Protein AF-A0A7V9L5F3-F1 (afdb_monomer_lite)

pLDDT: mean 73.93, std 14.22, range [41.59, 91.12]

Radius of gyration: 13.63 Å; chains: 1; bounding box: 26×37×31 Å

Foldseek 3Di:
DPDVVVVVVVVVQWDWDADPPPRDIDIDGLPADQWDADPPPRDIDGDPSNVVVVPPD

Structure (mmCIF, N/CA/C/O backbone):
data_AF-A0A7V9L5F3-F1
#
_entry.id   AF-A0A7V9L5F3-F1
#
loop_
_atom_site.group_PDB
_atom_site.id
_atom_site.type_symbol
_atom_site.label_atom_id
_atom_site.label_alt_id
_atom_site.label_comp_id
_atom_site.label_asym_id
_atom_site.label_entity_id
_atom_site.label_seq_id
_atom_site.pdbx_PDB_ins_code
_atom_site.Cartn_x
_atom_site.Cartn_y
_atom_site.Cartn_z
_atom_site.occupancy
_atom_site.B_iso_or_equiv
_atom_site.auth_seq_id
_atom_site.auth_comp_id
_atom_site.auth_asym_id
_atom_site.auth_atom_id
_atom_site.pdbx_PDB_model_num
ATOM 1 N N . MET A 1 1 ? 15.994 -16.127 -18.147 1.00 46.00 1 MET A N 1
ATOM 2 C CA . MET A 1 1 ? 16.603 -15.012 -17.384 1.00 46.00 1 MET A CA 1
ATOM 3 C C . MET A 1 1 ? 15.514 -14.007 -17.043 1.00 46.00 1 MET A C 1
ATOM 5 O O . MET A 1 1 ? 14.914 -13.458 -17.956 1.00 46.00 1 MET A O 1
ATOM 9 N N . ALA A 1 2 ? 15.192 -13.814 -15.762 1.00 54.97 2 ALA A N 1
ATOM 10 C CA . ALA A 1 2 ? 14.267 -12.756 -15.359 1.00 54.97 2 ALA A CA 1
ATOM 11 C C . ALA A 1 2 ? 14.950 -11.405 -15.612 1.00 54.97 2 ALA A C 1
ATOM 13 O O . ALA A 1 2 ? 15.980 -11.112 -15.012 1.00 54.97 2 ALA A O 1
ATOM 14 N N . ASN A 1 3 ? 14.420 -10.626 -16.555 1.00 61.66 3 ASN A N 1
ATOM 15 C CA . ASN A 1 3 ? 15.038 -9.377 -16.977 1.00 61.66 3 ASN A CA 1
ATOM 16 C C . ASN A 1 3 ? 15.017 -8.384 -15.792 1.00 61.66 3 ASN A C 1
ATOM 18 O O . ASN A 1 3 ? 13.926 -8.034 -15.329 1.00 61.66 3 ASN A O 1
ATOM 22 N N . PRO A 1 4 ? 16.167 -7.909 -15.281 1.00 62.69 4 PRO A N 1
ATOM 23 C CA . PRO A 1 4 ? 16.223 -7.071 -14.075 1.00 62.69 4 PRO A CA 1
ATOM 24 C C . PRO A 1 4 ? 15.461 -5.746 -14.240 1.00 62.69 4 PRO A C 1
ATOM 26 O O . PRO A 1 4 ? 14.912 -5.211 -13.277 1.00 62.69 4 PRO A O 1
ATOM 29 N N . PHE A 1 5 ? 15.326 -5.269 -15.480 1.00 60.78 5 PHE A N 1
ATOM 30 C CA . PHE A 1 5 ? 14.493 -4.120 -15.833 1.00 60.78 5 PHE A CA 1
ATOM 31 C C . PHE A 1 5 ? 12.999 -4.352 -15.575 1.00 60.78 5 PHE A C 1
ATOM 33 O O . PHE A 1 5 ? 12.325 -3.456 -15.076 1.00 60.78 5 PHE A O 1
ATOM 40 N N . ALA A 1 6 ? 12.476 -5.555 -15.832 1.00 59.78 6 ALA A N 1
ATOM 41 C CA . ALA A 1 6 ? 11.069 -5.868 -15.577 1.00 59.78 6 ALA A CA 1
ATOM 42 C C . ALA A 1 6 ? 10.756 -5.870 -14.071 1.00 59.78 6 ALA A C 1
ATOM 44 O O . ALA A 1 6 ? 9.708 -5.375 -13.652 1.00 59.78 6 ALA A O 1
ATOM 45 N N . LEU A 1 7 ? 11.694 -6.352 -13.246 1.00 60.53 7 LEU A N 1
ATOM 46 C CA . LEU A 1 7 ? 11.584 -6.300 -11.788 1.00 60.53 7 LEU A CA 1
ATOM 47 C C . LEU A 1 7 ? 11.647 -4.851 -11.275 1.00 60.53 7 LEU A C 1
ATOM 49 O O . LEU A 1 7 ? 10.834 -4.462 -10.436 1.00 60.53 7 LEU A O 1
ATOM 53 N N . ALA A 1 8 ? 12.545 -4.026 -11.822 1.00 60.00 8 ALA A N 1
ATOM 54 C CA . ALA A 1 8 ? 12.642 -2.607 -11.478 1.00 60.00 8 ALA A CA 1
ATOM 55 C C . ALA A 1 8 ? 11.368 -1.825 -11.853 1.00 60.00 8 ALA A C 1
ATOM 57 O O . ALA A 1 8 ? 10.869 -1.034 -11.051 1.00 60.00 8 ALA A O 1
ATOM 58 N N . THR A 1 9 ? 10.780 -2.084 -13.025 1.00 61.03 9 THR A N 1
ATOM 59 C CA . THR A 1 9 ? 9.508 -1.470 -13.444 1.00 61.03 9 THR A CA 1
ATOM 60 C C . THR A 1 9 ? 8.323 -1.954 -12.602 1.00 61.03 9 THR A C 1
ATOM 62 O O . THR A 1 9 ? 7.440 -1.158 -12.274 1.00 61.03 9 THR A O 1
ATOM 65 N N . ALA A 1 10 ? 8.299 -3.226 -12.193 1.00 60.53 10 ALA A N 1
ATOM 66 C CA . ALA A 1 10 ? 7.284 -3.740 -11.273 1.00 60.53 10 ALA A CA 1
ATOM 67 C C . ALA A 1 10 ? 7.390 -3.082 -9.883 1.00 60.53 10 ALA A C 1
ATOM 69 O O . ALA A 1 10 ? 6.382 -2.648 -9.326 1.00 60.53 10 ALA A O 1
ATOM 70 N N . MET A 1 11 ? 8.608 -2.902 -9.362 1.00 59.34 11 MET A N 1
ATOM 71 C CA . MET A 1 11 ? 8.857 -2.175 -8.109 1.00 59.34 11 MET A CA 1
ATOM 72 C C . MET A 1 11 ? 8.538 -0.678 -8.229 1.00 59.34 11 MET A C 1
ATOM 74 O O . MET A 1 11 ? 8.068 -0.070 -7.267 1.00 59.34 11 MET A O 1
ATOM 78 N N . ALA A 1 12 ? 8.696 -0.086 -9.418 1.00 62.12 12 ALA A N 1
ATOM 79 C CA . ALA A 1 12 ? 8.312 1.300 -9.684 1.00 62.12 12 ALA A CA 1
ATOM 80 C C . ALA A 1 12 ? 6.796 1.541 -9.574 1.00 62.12 12 ALA A C 1
ATOM 82 O O . ALA A 1 12 ? 6.379 2.687 -9.402 1.00 62.12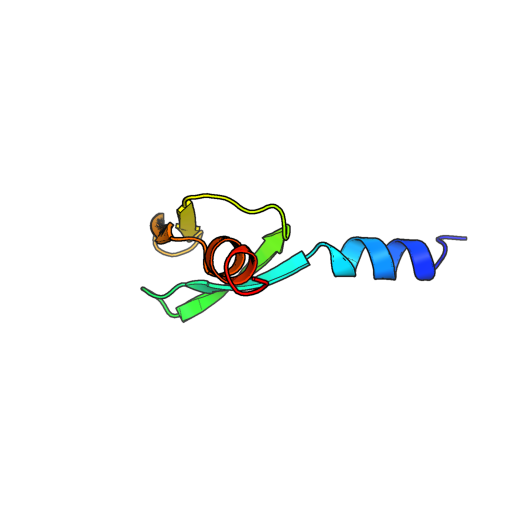 12 ALA A O 1
ATOM 83 N N . ARG A 1 13 ? 5.964 0.493 -9.630 1.00 69.56 13 ARG A N 1
ATOM 84 C CA . ARG A 1 13 ? 4.514 0.580 -9.386 1.00 69.56 13 ARG A CA 1
ATOM 85 C C . ARG A 1 13 ? 4.152 0.505 -7.911 1.00 69.56 13 ARG A C 1
ATOM 87 O O . ARG A 1 13 ? 3.015 0.799 -7.568 1.00 69.56 13 ARG A O 1
ATOM 94 N N . LEU A 1 14 ? 5.091 0.177 -7.031 1.00 77.69 14 LEU A N 1
ATOM 95 C CA . LEU A 1 14 ? 4.857 0.145 -5.596 1.00 77.69 14 LEU A CA 1
ATOM 96 C C . LEU A 1 14 ? 5.299 1.464 -4.949 1.00 77.69 14 LEU A C 1
ATOM 98 O O . LEU A 1 14 ? 6.201 2.174 -5.403 1.00 77.69 14 LEU A O 1
ATOM 102 N N . ALA A 1 15 ? 4.620 1.827 -3.874 1.00 80.38 15 ALA A N 1
ATOM 103 C CA . ALA A 1 15 ? 4.927 2.971 -3.041 1.00 80.38 15 ALA A CA 1
ATOM 104 C C . ALA A 1 15 ? 4.764 2.571 -1.576 1.00 80.38 15 ALA A C 1
ATOM 106 O O . ALA A 1 15 ? 3.833 1.857 -1.204 1.00 80.38 15 ALA A O 1
ATOM 107 N N . ARG A 1 16 ? 5.681 3.032 -0.726 1.00 85.19 16 ARG A N 1
ATOM 108 C CA . ARG A 1 16 ? 5.535 2.891 0.722 1.00 85.19 16 ARG A CA 1
ATOM 109 C C . ARG A 1 16 ? 4.671 4.028 1.236 1.00 85.19 16 ARG A C 1
ATOM 111 O O . ARG A 1 16 ? 4.971 5.194 0.992 1.00 85.19 16 ARG A O 1
ATOM 118 N N . ILE A 1 17 ? 3.614 3.683 1.960 1.00 85.38 17 ILE A N 1
ATOM 119 C CA . ILE A 1 17 ? 2.782 4.655 2.666 1.00 85.38 17 ILE A CA 1
ATOM 120 C C . ILE A 1 17 ? 2.763 4.341 4.155 1.00 85.38 17 ILE A C 1
ATOM 122 O O . ILE A 1 17 ? 2.789 3.176 4.559 1.00 85.38 17 ILE A O 1
ATOM 126 N N . LYS A 1 18 ? 2.682 5.390 4.970 1.00 86.62 18 LYS A N 1
ATOM 127 C CA . LYS A 1 18 ? 2.544 5.293 6.422 1.00 86.62 18 LYS A CA 1
ATOM 128 C C . LYS A 1 18 ? 1.083 5.512 6.806 1.00 86.62 18 LYS A C 1
ATOM 130 O O . LYS A 1 18 ? 0.461 6.465 6.344 1.00 86.62 18 LYS A O 1
ATOM 135 N N . CYS A 1 19 ? 0.528 4.635 7.637 1.00 87.62 19 CYS A N 1
ATOM 136 C CA . CYS A 1 19 ? -0.798 4.841 8.206 1.00 87.62 19 CYS A CA 1
ATOM 137 C C . CYS A 1 19 ? -0.756 6.024 9.193 1.00 87.62 19 CYS A C 1
ATOM 139 O O . CYS A 1 19 ? 0.060 5.987 10.117 1.00 87.62 19 CYS A O 1
ATOM 141 N N . PRO A 1 20 ? -1.640 7.029 9.060 1.00 86.38 20 PRO A N 1
ATOM 142 C CA . PRO A 1 20 ? -1.659 8.187 9.954 1.00 86.38 20 PRO A CA 1
ATOM 143 C C . PRO A 1 20 ? -2.1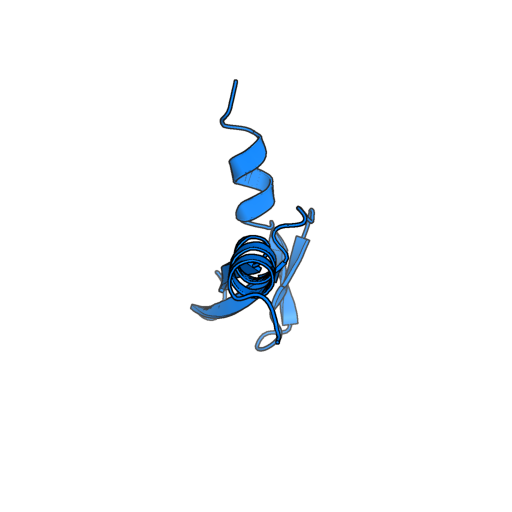40 7.850 11.372 1.00 86.38 20 PRO A C 1
ATOM 145 O O . PRO A 1 20 ? -1.862 8.594 12.299 1.00 86.38 20 PRO A O 1
ATOM 148 N N . HIS A 1 21 ? -2.836 6.724 11.562 1.00 87.62 21 HIS A N 1
ATOM 149 C CA . HIS A 1 21 ? -3.409 6.364 12.862 1.00 87.62 21 HIS A CA 1
ATOM 150 C C . HIS A 1 21 ? -2.463 5.565 13.757 1.00 87.62 21 H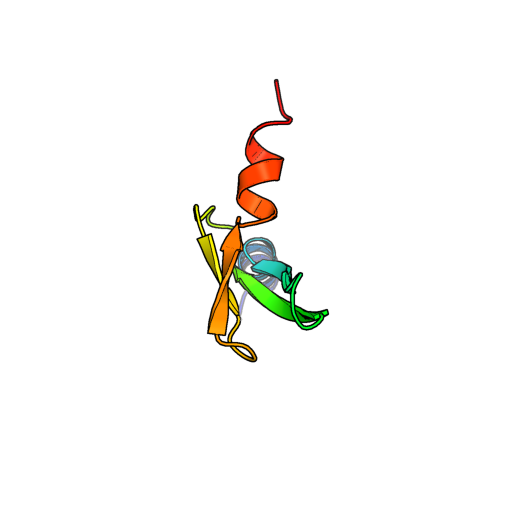IS A C 1
ATOM 152 O O . HIS A 1 21 ? -2.432 5.780 14.958 1.00 87.62 21 HIS A O 1
ATOM 158 N N . CYS A 1 22 ? -1.736 4.600 13.190 1.00 89.25 22 CYS A N 1
ATOM 159 C CA . CYS A 1 22 ? -0.888 3.681 13.961 1.00 89.25 22 CYS A CA 1
ATOM 160 C C . CYS A 1 22 ? 0.585 3.720 13.544 1.00 89.25 22 CYS A C 1
ATOM 162 O O . CYS A 1 22 ? 1.388 2.936 14.038 1.00 89.25 22 CYS A O 1
ATOM 164 N N . GLY A 1 23 ? 0.943 4.562 12.570 1.00 87.19 23 GLY A N 1
ATOM 165 C CA . GLY A 1 23 ? 2.310 4.683 12.070 1.00 87.19 23 GLY A CA 1
ATOM 166 C C . GLY A 1 23 ? 2.824 3.483 11.268 1.00 87.19 23 GLY A C 1
ATOM 167 O O . GLY A 1 23 ? 3.967 3.518 10.818 1.00 87.19 23 GLY A O 1
ATOM 168 N N . PHE A 1 24 ? 2.005 2.448 11.051 1.00 89.62 24 PHE A N 1
ATOM 169 C CA . PHE A 1 24 ? 2.392 1.258 10.295 1.00 89.62 24 PHE A CA 1
ATOM 170 C C . PHE A 1 24 ? 2.714 1.605 8.839 1.00 89.62 24 PHE A C 1
ATOM 172 O O . PHE A 1 24 ? 1.906 2.234 8.151 1.00 89.62 24 PHE A O 1
ATOM 179 N N . GLN A 1 25 ? 3.884 1.180 8.367 1.00 88.81 25 GLN A N 1
ATOM 180 C CA . GLN A 1 25 ? 4.293 1.343 6.977 1.00 88.81 25 GLN A CA 1
ATOM 181 C C . GLN A 1 25 ? 3.862 0.125 6.169 1.00 88.81 25 GLN A C 1
ATOM 183 O O . GLN A 1 25 ? 4.095 -1.008 6.578 1.00 88.81 25 GLN A O 1
ATOM 188 N N . LYS A 1 26 ? 3.255 0.354 5.007 1.00 83.94 26 LYS A N 1
ATOM 189 C CA . LYS A 1 26 ? 2.897 -0.717 4.079 1.00 83.94 26 LYS A CA 1
ATOM 190 C C . LYS A 1 26 ? 3.293 -0.371 2.655 1.00 83.94 26 LYS A C 1
ATOM 192 O O . LYS A 1 26 ? 3.189 0.782 2.231 1.00 83.94 26 LYS A O 1
ATOM 197 N N . LEU A 1 27 ? 3.725 -1.393 1.926 1.00 84.88 27 LEU A N 1
ATOM 198 C CA . LEU A 1 27 ? 3.889 -1.334 0.483 1.00 84.88 27 LEU A CA 1
ATOM 199 C C . LEU A 1 27 ? 2.516 -1.431 -0.160 1.00 84.88 27 LEU A C 1
ATOM 201 O O . LEU A 1 27 ? 1.708 -2.298 0.173 1.00 84.88 27 LEU A O 1
ATOM 205 N N . VAL A 1 28 ? 2.241 -0.501 -1.054 1.00 81.94 28 VAL A N 1
ATOM 206 C CA . VAL A 1 28 ? 1.000 -0.473 -1.796 1.00 81.94 28 VAL A CA 1
ATOM 207 C C . VAL A 1 28 ? 1.252 -0.186 -3.258 1.00 81.94 28 VAL A C 1
ATOM 209 O O . VAL A 1 28 ? 2.213 0.490 -3.602 1.00 81.94 28 VAL A O 1
ATOM 212 N N . ASP A 1 29 ? 0.346 -0.643 -4.110 1.00 81.25 29 ASP A N 1
ATOM 213 C CA . ASP A 1 29 ? 0.347 -0.236 -5.505 1.00 81.25 29 ASP A CA 1
ATOM 214 C C . ASP A 1 29 ? 0.046 1.270 -5.642 1.00 81.25 29 ASP A C 1
ATOM 216 O O . ASP A 1 29 ? -0.787 1.825 -4.905 1.00 81.25 29 ASP A O 1
ATOM 220 N N . ARG A 1 30 ? 0.746 1.921 -6.576 1.00 73.88 30 ARG A N 1
ATOM 221 C CA . ARG A 1 30 ? 0.627 3.340 -6.934 1.00 73.88 30 ARG A CA 1
ATOM 222 C C . ARG A 1 30 ? -0.701 3.674 -7.600 1.00 73.88 30 ARG A C 1
ATOM 224 O O . ARG A 1 30 ? -0.978 4.858 -7.770 1.00 73.88 30 ARG A O 1
ATOM 231 N N . LYS A 1 31 ? -1.537 2.687 -7.940 1.00 73.69 31 LYS A N 1
ATOM 232 C CA . LYS A 1 31 ? -2.916 2.927 -8.361 1.00 73.69 31 LYS A CA 1
ATOM 233 C C . LYS A 1 31 ? -3.641 3.742 -7.291 1.00 73.69 31 LYS A C 1
ATOM 235 O O . LYS A 1 31 ? -3.858 3.275 -6.168 1.00 73.69 31 LYS A O 1
ATOM 240 N N . SER A 1 32 ? -3.992 4.967 -7.665 1.00 66.94 32 SER A N 1
ATOM 241 C CA . SER A 1 32 ? -4.713 5.922 -6.834 1.00 66.94 32 SER A CA 1
ATOM 242 C C . SER A 1 32 ? -6.027 5.303 -6.366 1.00 66.94 32 SER A C 1
ATOM 244 O O . SER A 1 32 ? -6.832 4.844 -7.178 1.00 66.94 32 SER A O 1
ATOM 246 N N . LYS A 1 33 ? -6.254 5.280 -5.053 1.00 78.19 33 LYS A N 1
ATOM 247 C CA . LYS A 1 33 ? -7.556 4.931 -4.462 1.00 78.19 33 LYS A CA 1
ATOM 248 C C . LYS A 1 33 ? -8.077 6.137 -3.690 1.00 78.19 33 LYS A C 1
ATOM 250 O O . LYS A 1 33 ? -7.280 6.899 -3.170 1.00 78.19 33 LYS A O 1
ATOM 255 N N . ALA A 1 34 ? -9.392 6.308 -3.568 1.00 80.75 34 ALA A N 1
ATOM 256 C CA . ALA A 1 34 ? -9.935 7.382 -2.727 1.00 80.75 34 ALA A CA 1
ATOM 257 C C . ALA A 1 34 ? -9.577 7.164 -1.243 1.00 80.75 34 ALA A C 1
ATOM 259 O O . ALA A 1 34 ? -9.114 8.071 -0.554 1.00 80.75 34 ALA A O 1
ATOM 260 N N . PHE A 1 35 ? -9.706 5.918 -0.777 1.00 83.31 35 PHE A N 1
ATOM 261 C CA . PHE A 1 35 ? -9.435 5.523 0.602 1.00 83.31 35 PHE A CA 1
ATOM 262 C C . PHE A 1 35 ? -8.624 4.230 0.655 1.00 83.31 35 PHE A C 1
ATOM 264 O O . PHE A 1 35 ? -8.751 3.350 -0.205 1.00 83.31 35 PHE A O 1
ATOM 271 N N . ARG A 1 36 ? -7.808 4.082 1.700 1.00 84.12 36 ARG A N 1
ATOM 272 C CA . ARG A 1 36 ? -7.099 2.840 2.023 1.00 84.12 36 ARG A CA 1
ATOM 273 C C . ARG A 1 36 ? -7.407 2.398 3.445 1.00 84.12 36 ARG A C 1
ATOM 275 O O . ARG A 1 36 ? -7.527 3.212 4.349 1.00 84.12 36 ARG A O 1
ATOM 282 N N . VAL A 1 37 ? -7.468 1.083 3.636 1.00 87.81 37 VAL A N 1
ATOM 283 C CA . VAL A 1 37 ? -7.614 0.444 4.950 1.00 87.81 37 VAL A CA 1
ATOM 284 C C . VAL A 1 37 ? -6.236 0.038 5.466 1.00 87.81 37 VAL A C 1
ATOM 286 O O . VAL A 1 37 ? -5.433 -0.525 4.716 1.00 87.81 37 VAL A O 1
ATOM 289 N N . CYS A 1 38 ? -5.912 0.343 6.719 1.00 87.88 38 CYS A N 1
ATOM 290 C CA . CYS A 1 38 ? -4.689 -0.157 7.350 1.00 87.88 38 CYS A CA 1
ATOM 291 C C . CYS A 1 38 ? -4.829 -1.644 7.707 1.00 87.88 38 CYS A C 1
ATOM 293 O O . CYS A 1 38 ? -5.798 -2.007 8.353 1.00 87.88 38 CYS A O 1
ATOM 295 N N . ALA A 1 39 ? -3.853 -2.491 7.372 1.00 85.81 39 ALA A N 1
ATOM 296 C CA . ALA A 1 39 ? -3.892 -3.918 7.727 1.00 85.81 39 ALA A CA 1
ATOM 297 C C . ALA A 1 39 ? -3.695 -4.190 9.231 1.00 85.81 39 ALA A C 1
ATOM 299 O O . ALA A 1 39 ? -3.933 -5.295 9.686 1.00 85.81 39 ALA A O 1
ATOM 300 N N . ARG A 1 40 ? -3.229 -3.192 9.999 1.00 88.06 40 ARG A N 1
ATOM 301 C CA . ARG A 1 40 ? -2.949 -3.344 11.433 1.00 88.06 40 ARG A CA 1
ATOM 302 C C . ARG A 1 40 ? -4.075 -2.812 12.314 1.00 88.06 40 ARG A C 1
ATOM 304 O O . ARG A 1 40 ? -4.485 -3.474 13.250 1.00 88.06 40 ARG A O 1
ATOM 311 N N . CYS A 1 41 ? -4.560 -1.602 12.031 1.00 91.12 41 CYS A N 1
ATOM 312 C CA . CYS A 1 41 ? -5.625 -0.973 12.821 1.00 91.12 41 CYS A CA 1
ATOM 313 C C . CYS A 1 41 ? -6.994 -0.982 12.131 1.00 91.12 41 CYS A C 1
ATOM 315 O O . CYS A 1 41 ? -7.936 -0.418 12.674 1.00 91.12 41 CYS A O 1
ATOM 317 N N . HIS A 1 42 ? -7.094 -1.527 10.914 1.00 88.88 42 HIS A N 1
ATOM 318 C CA . HIS A 1 42 ? -8.318 -1.602 10.101 1.00 88.88 42 HIS A CA 1
ATOM 319 C C . HIS A 1 42 ? -9.047 -0.267 9.854 1.00 88.88 42 HIS A C 1
ATOM 321 O O . HIS A 1 42 ? -10.127 -0.239 9.268 1.00 88.88 42 HIS A O 1
ATOM 327 N N . LYS A 1 43 ? -8.426 0.869 10.198 1.00 87.75 43 LYS A N 1
ATOM 328 C CA . LYS A 1 43 ? -8.972 2.203 9.935 1.00 87.75 43 LYS A CA 1
ATOM 329 C C . LYS A 1 43 ? -8.844 2.572 8.460 1.00 87.75 43 LYS A C 1
ATOM 331 O O . LYS A 1 43 ? -7.812 2.311 7.829 1.00 87.75 43 LYS A O 1
ATOM 336 N N . ARG A 1 44 ? -9.896 3.200 7.930 1.00 88.44 44 ARG A N 1
ATOM 337 C CA . ARG A 1 44 ? -9.925 3.831 6.605 1.00 88.44 44 ARG A CA 1
ATOM 338 C C . ARG A 1 44 ? -9.320 5.229 6.697 1.00 88.44 44 ARG A C 1
ATOM 340 O O . ARG A 1 44 ? -9.675 5.985 7.590 1.00 88.44 44 ARG A O 1
ATOM 347 N N . PHE A 1 45 ? -8.433 5.564 5.771 1.00 86.69 45 PHE A N 1
ATOM 348 C CA . PHE A 1 45 ? -7.828 6.891 5.660 1.00 86.69 45 PHE A CA 1
ATOM 349 C C . PHE A 1 45 ? -7.669 7.283 4.181 1.00 86.69 45 PHE A C 1
ATOM 351 O O . PHE A 1 45 ? -7.581 6.389 3.329 1.00 86.69 45 PHE A O 1
ATOM 358 N N . PRO A 1 46 ? -7.664 8.586 3.851 1.00 83.81 46 PRO A N 1
ATOM 359 C CA . PRO A 1 46 ? -7.476 9.051 2.479 1.00 83.81 46 PRO A CA 1
ATOM 360 C C . PRO A 1 46 ? -6.104 8.632 1.948 1.00 83.81 46 PRO A C 1
ATOM 362 O O . PRO A 1 46 ? -5.109 8.666 2.675 1.00 83.81 46 PRO A O 1
ATOM 365 N N . ASP A 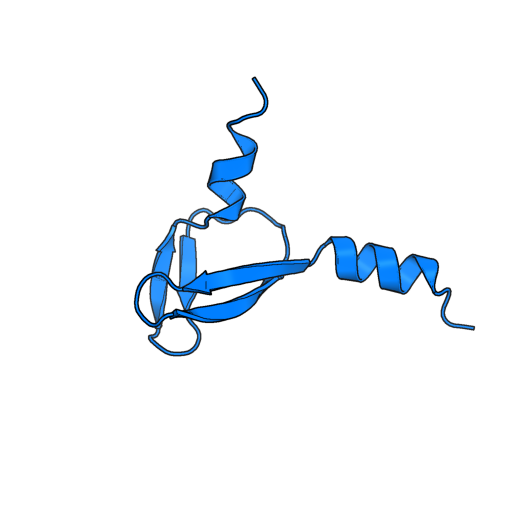1 47 ? -6.042 8.207 0.687 1.00 82.19 47 ASP A N 1
ATOM 366 C CA . ASP A 1 47 ? -4.780 7.76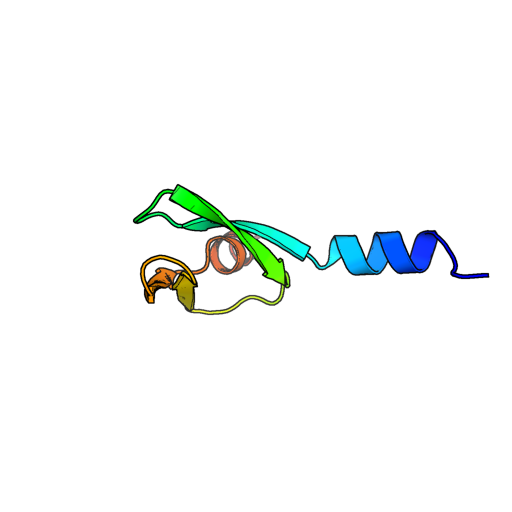9 0.094 1.00 82.19 47 ASP A CA 1
ATOM 367 C C . ASP A 1 47 ? -3.826 8.960 -0.120 1.00 82.19 47 ASP A C 1
ATOM 369 O O . ASP A 1 47 ? -4.124 9.839 -0.936 1.00 82.19 47 ASP A O 1
ATOM 373 N N . PRO A 1 48 ? -2.646 8.996 0.528 1.00 75.44 48 PRO A N 1
ATOM 374 C CA . PRO A 1 48 ? -1.691 10.086 0.327 1.00 75.44 48 PRO A CA 1
ATOM 375 C C . PRO A 1 48 ? -1.146 10.147 -1.110 1.00 75.44 48 PRO A C 1
ATOM 377 O O . PRO A 1 48 ? -0.661 11.194 -1.540 1.00 75.44 48 PRO A O 1
ATOM 380 N N . LEU A 1 49 ? -1.219 9.046 -1.870 1.00 74.94 49 LEU A N 1
ATOM 381 C CA . LEU A 1 49 ? -0.784 9.011 -3.270 1.00 74.94 49 LEU A CA 1
ATOM 382 C C . LEU A 1 49 ? -1.810 9.644 -4.218 1.00 74.94 49 LEU A C 1
ATOM 384 O O . LEU A 1 49 ? -1.408 10.332 -5.154 1.00 74.94 49 LEU A O 1
ATOM 388 N N . ALA A 1 50 ? -3.111 9.504 -3.942 1.00 68.25 50 ALA A N 1
ATOM 389 C CA . ALA A 1 50 ? -4.162 10.156 -4.725 1.00 68.25 50 ALA A CA 1
ATOM 390 C C . ALA A 1 50 ? -4.075 11.692 -4.640 1.00 68.25 50 ALA A C 1
ATOM 392 O O . ALA A 1 50 ? -4.298 12.383 -5.633 1.00 68.25 50 ALA A O 1
ATOM 393 N N . ALA A 1 51 ? -3.670 12.231 -3.484 1.00 60.41 51 ALA A N 1
ATOM 394 C CA . ALA A 1 51 ? -3.490 13.670 -3.294 1.00 60.41 51 ALA A CA 1
ATOM 395 C C . ALA A 1 51 ? -2.327 14.252 -4.124 1.00 60.41 51 ALA A C 1
ATOM 397 O O . ALA A 1 51 ? -2.408 15.390 -4.587 1.00 60.41 51 ALA A O 1
ATOM 398 N N . LYS A 1 52 ? -1.254 13.480 -4.366 1.00 56.59 52 LYS A N 1
ATOM 399 C CA . LYS A 1 52 ? -0.099 13.958 -5.150 1.00 56.59 52 LYS A CA 1
ATOM 400 C C . LYS A 1 52 ? -0.400 14.127 -6.640 1.00 56.59 52 LYS A C 1
ATOM 402 O O . LYS A 1 52 ? 0.268 14.926 -7.288 1.00 56.59 52 LYS A O 1
ATOM 407 N N . MET A 1 53 ? -1.41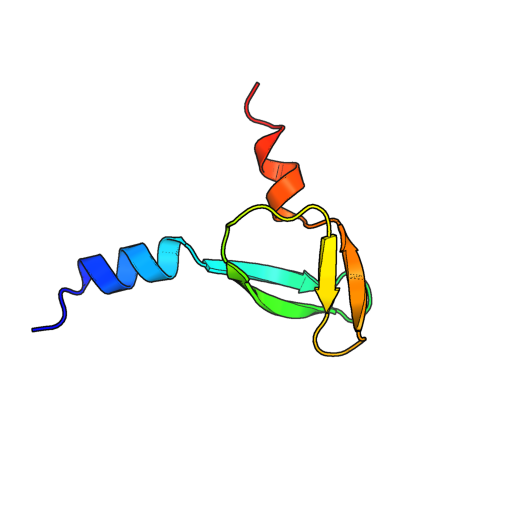4 13.443 -7.174 1.00 53.12 53 MET A N 1
ATOM 408 C CA . MET A 1 53 ? -1.786 13.558 -8.589 1.00 53.12 53 MET A CA 1
ATOM 409 C C . MET A 1 53 ? -2.425 14.915 -8.933 1.00 53.12 53 MET A C 1
ATOM 411 O O . MET A 1 53 ? -2.421 15.301 -10.095 1.00 53.12 53 MET A O 1
ATOM 415 N N . LYS A 1 54 ? -2.906 15.677 -7.936 1.00 50.28 54 LYS A N 1
ATOM 416 C CA . LYS A 1 54 ? -3.477 17.021 -8.138 1.00 50.28 54 LYS A CA 1
ATOM 417 C C . LYS A 1 54 ? -2.457 18.172 -8.129 1.00 50.28 54 LYS A C 1
ATOM 419 O O . LYS A 1 54 ? -2.840 19.290 -8.431 1.00 50.28 54 LYS A O 1
ATOM 424 N N . LYS A 1 55 ? -1.179 17.935 -7.801 1.00 46.25 55 LYS A N 1
ATOM 425 C CA . LYS A 1 55 ? -0.133 18.986 -7.730 1.00 46.25 55 LYS A CA 1
ATOM 426 C C . LYS A 1 55 ? 0.740 19.096 -8.996 1.00 46.25 55 LYS A C 1
ATOM 428 O O . LYS A 1 55 ? 1.889 19.516 -8.916 1.00 46.25 55 LYS A O 1
ATOM 433 N N . ARG A 1 56 ? 0.219 18.681 -10.153 1.00 45.34 56 ARG A N 1
ATOM 434 C CA . ARG A 1 56 ? 0.820 18.930 -11.476 1.00 45.34 56 ARG A CA 1
ATOM 435 C C . ARG A 1 56 ? -0.149 19.739 -12.349 1.00 45.34 56 ARG A C 1
ATOM 437 O O . ARG A 1 56 ? -0.523 19.279 -13.424 1.00 45.34 56 ARG A O 1
ATOM 444 N N . LEU A 1 57 ? -0.594 20.886 -11.845 1.00 41.59 57 LEU A N 1
ATOM 445 C CA . LEU A 1 57 ? -1.187 21.949 -12.653 1.00 41.59 57 LEU A CA 1
ATOM 446 C C . LEU A 1 57 ? -0.471 23.252 -12.316 1.00 41.59 57 LEU A C 1
ATOM 448 O O . LEU A 1 57 ? -0.235 23.452 -11.100 1.00 41.59 57 LEU A O 1
#

Secondary structure (DSSP, 8-state):
---HHHHHHHHHTEEEEE-TTT--EEEEESS--SEEE-TTT--EEE-HHHHHTTS--

Sequence (57 aa):
MANPFALATAMARLARIKCPHCGFQKLVDRKSKAFRVCARCHKRFPDPLAAKMKKRL